Protein AF-A0A920V2R3-F1 (afdb_monomer_lite)

Foldseek 3Di:
DDDPAAFDDKDWDPPPPPPDIWIWTHGPPAFTFTWDQDPNDTDTCCVVVVRRDDDDD

Structure (mmCIF, N/CA/C/O backbone):
data_AF-A0A920V2R3-F1
#
_entry.id   AF-A0A920V2R3-F1
#
loop_
_atom_site.group_PDB
_atom_site.id
_atom_site.type_symbol
_atom_site.label_atom_id
_atom_site.label_alt_id
_atom_si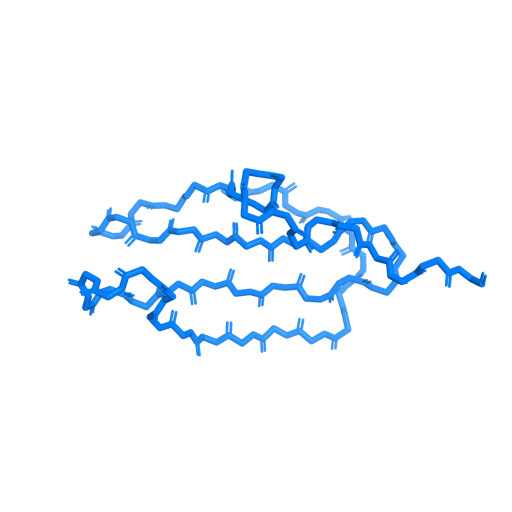te.label_comp_id
_atom_site.label_asym_id
_atom_site.label_entity_id
_atom_site.label_seq_id
_atom_site.pdbx_PDB_ins_code
_atom_site.Cartn_x
_atom_site.Cartn_y
_atom_site.Cartn_z
_atom_site.occupancy
_atom_site.B_iso_or_equiv
_atom_site.auth_seq_id
_atom_site.auth_comp_id
_atom_site.auth_asym_id
_atom_site.auth_atom_id
_atom_site.pdbx_PDB_model_num
ATOM 1 N N . MET A 1 1 ? -3.834 -9.832 -0.693 1.00 61.72 1 MET A N 1
ATOM 2 C CA . MET A 1 1 ? -2.522 -9.315 -1.154 1.00 61.72 1 MET A CA 1
ATOM 3 C C . MET A 1 1 ? -1.958 -10.219 -2.246 1.00 61.72 1 MET A C 1
ATOM 5 O O . MET A 1 1 ? -1.996 -11.429 -2.075 1.00 61.72 1 MET A O 1
ATOM 9 N N . ASN A 1 2 ? -1.483 -9.663 -3.368 1.00 72.31 2 ASN A N 1
ATOM 10 C CA . ASN A 1 2 ? -0.960 -10.434 -4.512 1.00 72.31 2 ASN A CA 1
ATOM 11 C C . ASN A 1 2 ? 0.250 -9.731 -5.180 1.00 72.31 2 ASN A C 1
ATOM 13 O O . ASN A 1 2 ? 0.339 -9.644 -6.404 1.00 72.31 2 ASN A O 1
ATOM 17 N N . ASN A 1 3 ? 1.200 -9.222 -4.381 1.00 82.00 3 ASN A N 1
ATOM 18 C CA . ASN A 1 3 ? 2.477 -8.717 -4.900 1.00 82.00 3 ASN A CA 1
ATOM 19 C C . ASN A 1 3 ? 3.483 -9.866 -5.063 1.00 82.00 3 ASN A C 1
ATOM 21 O O . ASN A 1 3 ? 3.883 -10.479 -4.079 1.00 82.00 3 ASN A O 1
ATOM 25 N N . ARG A 1 4 ? 3.893 -10.156 -6.302 1.00 83.69 4 ARG A N 1
ATOM 26 C CA . ARG A 1 4 ? 4.904 -11.181 -6.640 1.00 83.69 4 ARG A CA 1
ATOM 27 C C . ARG A 1 4 ? 6.179 -10.575 -7.239 1.00 83.69 4 ARG A C 1
ATOM 29 O O . ARG A 1 4 ? 6.919 -11.266 -7.933 1.00 83.69 4 ARG A O 1
ATOM 36 N N . ARG A 1 5 ? 6.384 -9.271 -7.043 1.00 86.75 5 ARG A N 1
ATOM 37 C CA . ARG A 1 5 ? 7.523 -8.509 -7.572 1.00 86.75 5 ARG A CA 1
ATOM 38 C C . ARG A 1 5 ? 8.656 -8.460 -6.552 1.00 86.75 5 ARG A C 1
ATOM 40 O O . ARG A 1 5 ? 8.458 -8.782 -5.383 1.00 86.75 5 ARG A O 1
ATOM 47 N N . TRP A 1 6 ? 9.834 -8.037 -6.998 1.00 85.69 6 TRP A N 1
ATOM 48 C CA . TRP A 1 6 ? 10.931 -7.714 -6.090 1.00 85.69 6 TRP A CA 1
ATOM 49 C C . TRP A 1 6 ? 10.691 -6.352 -5.450 1.00 85.69 6 TRP A C 1
ATOM 51 O O . TRP A 1 6 ? 10.513 -5.350 -6.146 1.00 85.69 6 TRP A O 1
ATOM 61 N N . SER A 1 7 ? 10.661 -6.349 -4.122 1.00 87.00 7 SER A N 1
ATOM 62 C CA . SER A 1 7 ? 10.435 -5.158 -3.314 1.00 87.00 7 SER A CA 1
ATOM 63 C C . SER A 1 7 ? 11.752 -4.634 -2.762 1.00 87.00 7 SER A C 1
ATOM 65 O O . SER A 1 7 ? 12.568 -5.412 -2.274 1.00 87.00 7 SER A O 1
ATOM 67 N N . PHE A 1 8 ? 11.925 -3.318 -2.826 1.00 89.00 8 PHE A N 1
ATOM 68 C CA . PHE A 1 8 ? 13.068 -2.618 -2.250 1.00 89.00 8 PHE A CA 1
ATOM 69 C C . PHE A 1 8 ? 12.810 -2.257 -0.788 1.00 89.00 8 PHE A C 1
ATOM 71 O O . PHE A 1 8 ? 13.639 -2.494 0.087 1.00 89.00 8 PHE A O 1
ATOM 78 N N . ALA A 1 9 ? 11.625 -1.703 -0.522 1.00 92.19 9 ALA A N 1
ATOM 79 C CA . ALA A 1 9 ? 11.230 -1.236 0.796 1.00 92.19 9 ALA A CA 1
ATOM 80 C C . ALA A 1 9 ? 9.722 -1.389 1.010 1.00 92.19 9 ALA A C 1
ATOM 82 O O . ALA A 1 9 ? 8.931 -1.369 0.065 1.00 92.19 9 ALA A O 1
ATOM 83 N N . ALA A 1 10 ? 9.329 -1.501 2.275 1.00 94.56 10 ALA A N 1
ATOM 84 C CA . ALA A 1 10 ? 7.941 -1.451 2.710 1.00 94.56 10 ALA A CA 1
ATOM 85 C C . ALA A 1 10 ? 7.816 -0.531 3.930 1.00 94.56 10 ALA A C 1
ATOM 87 O O . ALA A 1 10 ? 8.757 -0.423 4.720 1.00 94.56 10 ALA A O 1
ATOM 88 N N . GLY A 1 11 ? 6.667 0.124 4.076 1.00 96.38 11 GLY A N 1
ATOM 89 C CA . GLY A 1 11 ? 6.394 1.047 5.175 1.00 96.38 11 GLY A CA 1
ATOM 90 C C . GLY A 1 11 ? 4.919 1.066 5.561 1.00 96.38 11 GLY A C 1
ATOM 91 O O . GLY A 1 11 ? 4.053 0.898 4.703 1.00 96.38 11 GLY A O 1
ATOM 92 N N . TRP A 1 12 ? 4.667 1.271 6.854 1.00 97.19 12 TRP A N 1
ATOM 93 C CA . TRP A 1 12 ? 3.330 1.428 7.424 1.00 97.19 12 TRP A CA 1
ATOM 94 C C . TRP A 1 12 ? 2.993 2.910 7.597 1.00 97.19 12 TRP A C 1
ATOM 96 O O . TRP A 1 12 ? 3.834 3.672 8.078 1.00 97.19 12 TRP A O 1
ATOM 106 N N . SER A 1 13 ? 1.779 3.307 7.228 1.00 95.19 13 SER A N 1
ATOM 107 C CA . SER A 1 13 ? 1.233 4.651 7.446 1.00 95.19 13 SER A CA 1
ATOM 108 C C . SER A 1 13 ? -0.287 4.573 7.467 1.00 95.19 13 SER A C 1
ATOM 110 O O . SER A 1 13 ? -0.836 3.744 6.767 1.00 95.19 13 SER A O 1
ATOM 112 N N . ASP A 1 14 ? -0.954 5.444 8.210 1.00 96.69 14 ASP A N 1
ATOM 113 C CA . ASP A 1 14 ? -2.394 5.691 8.063 1.00 96.69 14 ASP A CA 1
ATOM 114 C C . ASP A 1 14 ? -2.556 6.731 6.941 1.00 96.69 14 ASP A C 1
ATOM 116 O O . ASP A 1 14 ? -2.222 7.904 7.139 1.00 96.69 14 ASP A O 1
ATOM 120 N N . TYR A 1 15 ? -2.857 6.294 5.712 1.00 94.81 15 TYR A N 1
ATOM 121 C CA . TYR A 1 15 ? -2.840 7.184 4.542 1.00 94.81 15 TYR A CA 1
ATOM 122 C C . TYR A 1 15 ? -4.173 7.902 4.326 1.00 94.81 15 TYR A C 1
ATOM 124 O O . TYR A 1 15 ? -4.160 9.004 3.765 1.00 94.81 15 TYR A O 1
ATOM 132 N N . ASP A 1 16 ? -5.301 7.303 4.715 1.00 95.50 16 ASP A N 1
ATOM 133 C CA . ASP A 1 16 ? -6.630 7.899 4.541 1.00 95.50 16 ASP A CA 1
ATOM 134 C C . ASP A 1 16 ? -7.262 8.438 5.832 1.00 95.50 16 ASP A C 1
ATOM 136 O O . ASP A 1 16 ? -8.272 9.146 5.759 1.00 95.50 16 ASP A O 1
ATOM 140 N N . GLY A 1 17 ? -6.598 8.254 6.974 1.00 96.81 17 GLY A N 1
ATOM 141 C CA . GLY A 1 17 ? -6.941 8.878 8.247 1.00 96.81 17 GLY A CA 1
ATOM 142 C C . GLY A 1 17 ? -8.041 8.148 9.011 1.00 96.81 17 GLY A C 1
ATOM 143 O O . GLY A 1 17 ? -8.712 8.782 9.833 1.00 96.81 17 GLY A O 1
ATOM 144 N N . ASP A 1 18 ? -8.273 6.866 8.725 1.00 96.88 18 ASP A N 1
ATOM 145 C CA . ASP A 1 18 ? -9.276 6.050 9.412 1.00 96.88 18 ASP A CA 1
ATOM 146 C C . ASP A 1 18 ? -8.753 5.397 10.708 1.00 96.88 18 ASP A C 1
ATOM 148 O O . ASP A 1 18 ? -9.540 4.887 11.514 1.00 96.88 18 ASP A O 1
ATOM 152 N N . GLY A 1 19 ? -7.447 5.529 10.972 1.00 96.75 19 GLY A N 1
ATOM 153 C CA . GLY A 1 19 ? -6.771 5.021 12.161 1.00 96.75 19 GLY A CA 1
ATOM 154 C C . GLY A 1 19 ? -6.261 3.585 12.030 1.00 96.75 19 GLY A C 1
ATOM 155 O O . GLY A 1 19 ? -5.614 3.099 12.967 1.00 96.75 19 GLY A O 1
ATOM 156 N N . ASP A 1 20 ? -6.499 2.923 10.897 1.00 97.38 20 ASP A N 1
ATOM 157 C CA . ASP A 1 20 ? -5.931 1.623 10.577 1.00 97.38 20 ASP A CA 1
ATOM 158 C C . ASP A 1 20 ? -4.588 1.789 9.826 1.00 97.38 20 ASP A C 1
ATOM 160 O O . ASP A 1 20 ? -4.416 2.663 8.980 1.00 97.38 20 ASP A O 1
ATOM 164 N N . PRO A 1 21 ? -3.555 0.977 10.129 1.00 97.31 21 PRO A N 1
ATOM 165 C CA . PRO A 1 21 ? -2.273 1.095 9.444 1.00 97.31 21 PRO A CA 1
ATOM 166 C C . PRO A 1 21 ? -2.336 0.478 8.040 1.00 97.31 21 PRO A C 1
ATOM 168 O O . PRO A 1 21 ? -2.497 -0.737 7.888 1.00 97.31 21 PRO A O 1
ATOM 171 N N . ASP A 1 22 ? -2.092 1.295 7.022 1.00 97.38 22 ASP A N 1
ATOM 172 C CA . ASP A 1 22 ? -1.960 0.891 5.625 1.00 97.38 22 ASP A CA 1
ATOM 173 C C . ASP A 1 22 ? -0.524 0.513 5.267 1.00 97.38 22 ASP A C 1
ATOM 175 O O . ASP A 1 22 ? 0.449 0.955 5.887 1.00 97.38 22 ASP A O 1
ATOM 179 N N . LEU A 1 23 ? -0.374 -0.298 4.220 1.00 96.69 23 LEU A N 1
ATOM 180 C CA . LEU A 1 23 ? 0.920 -0.822 3.791 1.00 96.69 23 LEU A CA 1
ATOM 181 C C . LEU A 1 23 ? 1.308 -0.291 2.412 1.00 96.69 23 LEU A C 1
ATOM 183 O O . LEU A 1 23 ? 0.708 -0.656 1.399 1.00 96.69 23 LEU A O 1
ATOM 187 N N . TYR A 1 24 ? 2.391 0.477 2.353 1.00 95.12 24 TYR A N 1
ATOM 188 C CA . TYR A 1 24 ? 3.043 0.846 1.100 1.00 95.12 24 TYR A CA 1
ATOM 189 C C . TYR A 1 24 ? 4.227 -0.080 0.807 1.00 95.12 24 TYR A C 1
ATOM 191 O O . TYR A 1 24 ? 5.048 -0.354 1.683 1.00 95.12 24 TYR A O 1
ATOM 199 N N . VAL A 1 25 ? 4.342 -0.547 -0.438 1.00 94.75 25 VAL A N 1
ATOM 200 C CA . VAL A 1 25 ? 5.445 -1.394 -0.911 1.00 94.75 25 VAL A CA 1
ATOM 201 C C . VAL A 1 25 ? 6.054 -0.787 -2.169 1.00 94.75 25 VAL A C 1
ATOM 203 O O . VAL A 1 25 ? 5.431 -0.777 -3.236 1.00 94.75 25 VAL A O 1
ATOM 206 N N . ALA A 1 26 ? 7.297 -0.324 -2.039 1.00 92.81 26 ALA A N 1
ATOM 207 C CA . ALA A 1 26 ? 8.116 0.140 -3.146 1.00 92.81 26 ALA A CA 1
ATOM 208 C C . ALA A 1 26 ? 8.748 -1.067 -3.852 1.00 92.81 26 ALA A C 1
ATOM 210 O O . ALA A 1 26 ? 9.496 -1.837 -3.240 1.00 92.81 26 ALA A O 1
ATOM 211 N N . ASN A 1 27 ? 8.437 -1.244 -5.134 1.00 90.56 27 ASN A N 1
ATOM 212 C CA . ASN A 1 27 ? 8.972 -2.335 -5.942 1.00 90.56 27 ASN A CA 1
ATOM 213 C C . ASN A 1 27 ? 10.107 -1.823 -6.838 1.00 90.56 27 ASN A C 1
ATOM 215 O O . ASN A 1 27 ? 9.949 -0.805 -7.502 1.00 90.56 27 ASN A O 1
ATOM 219 N N . ASP A 1 28 ? 11.233 -2.542 -6.868 1.00 82.06 28 ASP A N 1
ATOM 220 C CA . ASP A 1 28 ? 12.408 -2.177 -7.684 1.00 82.06 28 ASP A CA 1
ATOM 221 C C . ASP A 1 28 ? 12.133 -2.375 -9.181 1.00 82.06 28 ASP A C 1
ATOM 223 O O . ASP A 1 28 ? 12.537 -1.578 -10.024 1.00 82.06 28 ASP A O 1
ATOM 227 N N . TYR A 1 29 ? 11.413 -3.450 -9.517 1.00 77.94 29 TYR A N 1
ATOM 228 C CA . TYR A 1 29 ? 11.053 -3.793 -10.889 1.00 77.94 29 TYR A CA 1
ATOM 229 C C . TYR A 1 29 ? 9.540 -3.981 -10.993 1.00 77.94 29 TYR A C 1
ATOM 231 O O . TYR A 1 29 ? 8.987 -5.059 -10.749 1.00 77.94 29 TYR A O 1
ATOM 239 N N . GLY A 1 30 ? 8.865 -2.894 -11.361 1.00 81.12 30 GLY A N 1
ATOM 240 C CA . GLY A 1 30 ? 7.432 -2.841 -11.611 1.00 81.12 30 GLY A CA 1
ATOM 241 C C . GLY A 1 30 ? 6.686 -1.919 -10.655 1.00 81.12 30 GLY A C 1
ATOM 242 O O . GLY A 1 30 ? 7.259 -1.212 -9.840 1.00 81.12 30 GLY A O 1
ATOM 243 N N . ARG A 1 31 ? 5.363 -1.937 -10.785 1.00 88.75 31 ARG A N 1
ATOM 244 C CA . ARG A 1 31 ? 4.457 -1.002 -10.115 1.00 88.75 31 ARG A CA 1
ATOM 245 C C . ARG A 1 31 ? 4.523 -1.104 -8.594 1.00 88.75 31 ARG A C 1
ATOM 247 O O . ARG A 1 31 ? 4.480 -2.225 -8.074 1.00 88.75 31 ARG A O 1
ATOM 254 N N . ASN A 1 32 ? 4.554 0.035 -7.907 1.00 91.25 32 ASN A N 1
ATOM 255 C CA . ASN A 1 32 ? 4.420 0.095 -6.451 1.00 91.25 32 ASN A CA 1
ATOM 256 C C . ASN A 1 32 ? 3.016 -0.352 -6.027 1.00 91.25 32 ASN A C 1
ATOM 258 O O . ASN A 1 32 ? 2.068 -0.296 -6.813 1.00 91.25 32 ASN A O 1
ATOM 262 N N . CYS A 1 33 ? 2.892 -0.808 -4.785 1.00 94.12 33 CYS A N 1
ATOM 263 C CA . CYS A 1 33 ? 1.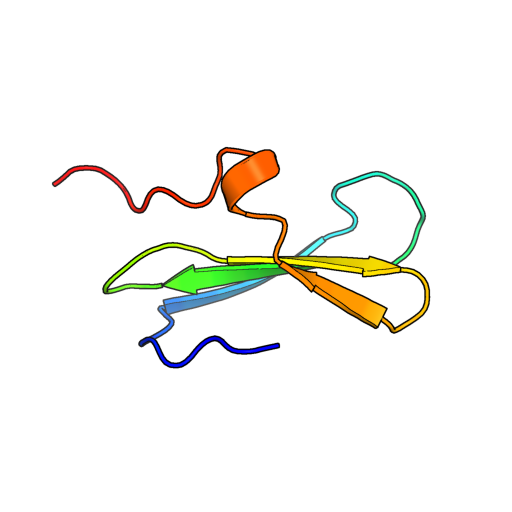609 -1.174 -4.195 1.00 94.12 33 CYS A CA 1
ATOM 264 C C . CYS A 1 33 ? 1.315 -0.273 -2.995 1.00 94.12 33 CYS A C 1
ATOM 266 O O . CYS A 1 33 ? 2.202 0.001 -2.193 1.00 94.12 33 CYS A O 1
ATOM 268 N N . LEU A 1 34 ? 0.054 0.114 -2.849 1.00 95.38 34 LEU A N 1
ATOM 269 C CA . LEU A 1 34 ? -0.508 0.706 -1.645 1.00 95.38 34 LEU A CA 1
ATOM 270 C C . LEU A 1 34 ? -1.699 -0.163 -1.275 1.00 95.38 34 LEU A C 1
ATOM 272 O O . LEU A 1 34 ? -2.622 -0.308 -2.075 1.00 95.38 34 LEU A O 1
ATOM 276 N N . TYR A 1 35 ? -1.645 -0.776 -0.104 1.00 96.69 35 TYR A N 1
ATOM 277 C CA . TYR A 1 35 ? -2.718 -1.596 0.421 1.00 96.69 35 TYR A CA 1
ATOM 278 C C . TYR A 1 35 ? -3.427 -0.836 1.527 1.00 96.69 35 TYR A C 1
ATOM 280 O O . TYR A 1 35 ? -2.834 -0.663 2.591 1.00 96.69 35 TYR A O 1
ATOM 288 N N . ARG A 1 36 ? -4.678 -0.443 1.278 1.00 97.38 36 ARG A N 1
ATOM 289 C CA . ARG A 1 36 ? -5.542 0.084 2.329 1.00 97.38 36 ARG A CA 1
ATOM 290 C C . ARG A 1 36 ? -5.981 -1.040 3.249 1.00 97.38 36 ARG A C 1
ATOM 292 O O . ARG A 1 36 ? -6.395 -2.086 2.735 1.00 97.38 36 ARG A O 1
ATOM 299 N N . ASN A 1 37 ? -5.883 -0.832 4.551 1.00 97.62 37 ASN A N 1
ATOM 300 C CA . ASN A 1 37 ? -6.345 -1.748 5.573 1.00 97.62 37 ASN A CA 1
ATOM 301 C C . ASN A 1 37 ? -7.691 -1.288 6.140 1.00 97.62 37 ASN A C 1
ATOM 303 O O . ASN A 1 37 ? -7.725 -0.430 6.998 1.00 97.62 37 ASN A O 1
ATOM 307 N N . ASP A 1 38 ? -8.784 -1.920 5.728 1.00 97.06 38 ASP A N 1
ATOM 308 C CA . ASP A 1 38 ? -10.101 -1.685 6.317 1.00 97.06 38 ASP A CA 1
ATOM 309 C C . ASP A 1 38 ? -10.343 -2.751 7.415 1.00 97.06 38 ASP A C 1
ATOM 311 O O . ASP A 1 38 ? -10.754 -3.882 7.115 1.00 97.06 38 ASP A O 1
ATOM 315 N N . ALA A 1 39 ? -10.036 -2.441 8.681 1.00 94.69 39 ALA A N 1
ATOM 316 C CA . ALA A 1 39 ? -10.219 -3.310 9.855 1.00 94.69 39 ALA A CA 1
ATOM 317 C C . ALA A 1 39 ? -9.613 -4.734 9.734 1.00 94.69 39 ALA A C 1
ATOM 319 O O . ALA A 1 39 ? -10.198 -5.733 10.168 1.00 94.69 39 ALA A O 1
ATOM 320 N N . GLY A 1 40 ? -8.425 -4.846 9.133 1.00 92.31 40 GLY A N 1
ATOM 321 C CA . GLY A 1 40 ? -7.695 -6.100 8.889 1.00 92.31 40 GLY A CA 1
ATOM 322 C C . GLY A 1 40 ? -7.848 -6.651 7.465 1.00 92.31 40 GLY A C 1
ATOM 323 O O . GLY A 1 40 ? -7.179 -7.626 7.100 1.00 92.31 40 GLY A O 1
ATOM 324 N N . GLY A 1 41 ? -8.722 -6.052 6.652 1.00 95.31 41 GLY A N 1
ATOM 325 C CA . GLY A 1 41 ? -8.918 -6.388 5.246 1.00 95.31 41 GLY A CA 1
ATOM 326 C C . GLY A 1 41 ? -8.071 -5.513 4.325 1.00 95.31 41 GLY A C 1
ATOM 327 O O . GLY A 1 41 ? -8.269 -4.309 4.263 1.00 95.31 41 GLY A O 1
ATOM 328 N N . PHE A 1 42 ? -7.168 -6.115 3.546 1.00 96.06 42 PHE A N 1
ATOM 329 C CA . PHE A 1 42 ? -6.264 -5.353 2.677 1.00 96.06 42 PHE A CA 1
ATOM 330 C C . PHE A 1 42 ? -6.702 -5.311 1.210 1.00 96.06 42 PHE A C 1
ATOM 332 O O . PHE A 1 42 ? -6.779 -6.358 0.551 1.00 96.06 42 PHE A O 1
ATOM 339 N N . THR A 1 43 ? -6.848 -4.099 0.671 1.00 96.12 43 THR A N 1
ATOM 340 C CA . THR A 1 43 ? -7.206 -3.831 -0.733 1.00 96.12 43 THR A C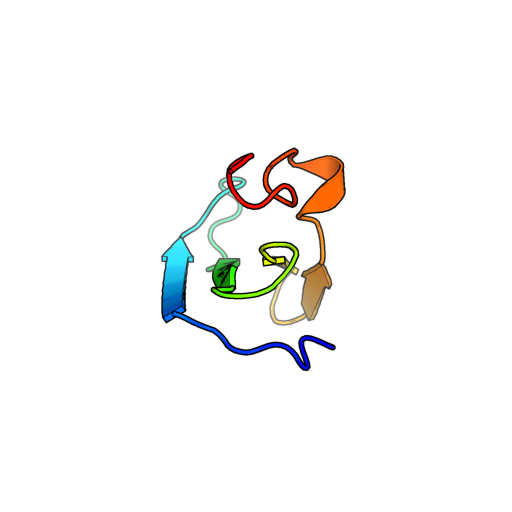A 1
ATOM 341 C C . THR A 1 43 ? -6.104 -3.043 -1.439 1.00 96.12 43 THR A C 1
ATOM 343 O O . THR A 1 43 ? -5.657 -2.023 -0.932 1.00 96.12 43 THR A O 1
ATOM 346 N N . ASP A 1 44 ? -5.657 -3.494 -2.618 1.00 95.12 44 ASP A N 1
ATOM 347 C CA . ASP A 1 44 ? -4.695 -2.731 -3.432 1.00 95.12 44 ASP A CA 1
ATOM 348 C C . ASP A 1 44 ? -5.390 -1.516 -4.064 1.00 95.12 44 ASP A C 1
ATOM 350 O O . ASP A 1 44 ? -6.279 -1.663 -4.906 1.00 95.12 44 ASP A O 1
ATOM 354 N N . VAL A 1 45 ? -4.974 -0.325 -3.642 1.00 95.69 45 VAL A N 1
ATOM 355 C CA . VAL A 1 45 ? -5.500 0.977 -4.066 1.00 95.69 45 VAL A CA 1
ATOM 356 C C . VAL A 1 45 ? -4.438 1.823 -4.774 1.00 95.69 45 VAL A C 1
ATOM 358 O O . VAL A 1 45 ? -4.679 2.994 -5.067 1.00 95.69 45 VAL A O 1
ATOM 361 N N . ALA A 1 46 ? -3.269 1.256 -5.104 1.00 93.12 46 ALA A N 1
ATOM 362 C CA . ALA A 1 46 ? -2.144 2.003 -5.678 1.00 93.12 46 ALA A CA 1
ATOM 363 C C . ALA A 1 46 ? -2.532 2.781 -6.940 1.00 93.12 46 ALA A C 1
ATOM 365 O O . ALA A 1 46 ? -2.131 3.931 -7.132 1.00 93.12 46 ALA A O 1
ATOM 366 N N . LYS A 1 47 ? -3.334 2.149 -7.805 1.00 92.25 47 LYS A N 1
ATOM 367 C CA . LYS A 1 47 ? -3.781 2.737 -9.071 1.00 92.25 47 LYS A CA 1
ATOM 368 C C . LYS A 1 47 ? -4.717 3.919 -8.846 1.00 92.25 47 LYS A C 1
ATOM 370 O O . LYS A 1 47 ? -4.561 4.952 -9.486 1.00 92.25 47 LYS A O 1
ATOM 375 N N . THR A 1 48 ? -5.691 3.764 -7.952 1.00 92.81 48 THR A N 1
ATOM 376 C CA . THR A 1 48 ? -6.667 4.815 -7.630 1.00 92.81 48 THR A CA 1
ATOM 377 C C . THR A 1 48 ? -6.032 5.966 -6.858 1.00 92.81 48 THR A C 1
ATOM 379 O O . THR A 1 48 ? -6.426 7.107 -7.059 1.00 92.81 48 THR A O 1
ATOM 382 N N . ALA A 1 49 ? -5.016 5.682 -6.041 1.00 90.44 49 ALA A N 1
ATOM 383 C CA . ALA A 1 49 ? -4.241 6.679 -5.309 1.00 90.44 49 ALA A CA 1
ATOM 384 C C . 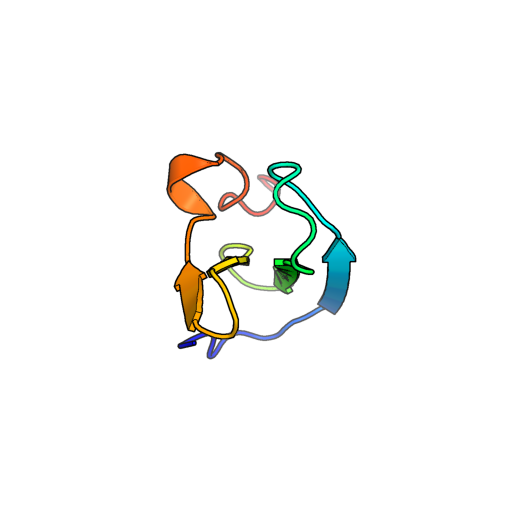ALA A 1 49 ? -3.146 7.359 -6.158 1.00 90.44 49 ALA A C 1
ATOM 386 O O . ALA A 1 49 ? -2.489 8.280 -5.683 1.00 90.44 49 ALA A O 1
ATOM 387 N N . GLY A 1 50 ? -2.924 6.922 -7.404 1.00 90.69 50 GLY A N 1
ATOM 388 C CA . GLY A 1 50 ? -1.927 7.518 -8.302 1.00 90.69 50 GLY A CA 1
ATOM 389 C C . GLY A 1 50 ? -0.468 7.228 -7.930 1.00 90.69 50 GLY A C 1
ATOM 390 O O . GLY A 1 50 ? 0.430 7.878 -8.454 1.00 90.69 50 GLY A O 1
ATOM 391 N N . VAL A 1 51 ? -0.219 6.249 -7.057 1.00 88.06 51 VAL A N 1
ATOM 392 C CA . VAL A 1 51 ? 1.127 5.882 -6.569 1.00 88.06 51 VAL A CA 1
ATOM 393 C C . VAL A 1 51 ? 1.667 4.598 -7.203 1.00 88.06 51 VAL A C 1
ATOM 395 O O . VAL A 1 51 ? 2.751 4.143 -6.861 1.00 88.06 51 VAL A O 1
ATOM 398 N N . GLU A 1 52 ? 0.913 3.992 -8.122 1.00 88.38 52 GLU A N 1
ATOM 399 C CA . GLU A 1 52 ? 1.266 2.729 -8.782 1.00 88.38 52 GLU A CA 1
ATOM 400 C C . GLU A 1 52 ? 2.465 2.858 -9.744 1.00 88.38 52 GLU A C 1
ATOM 402 O O . GLU A 1 52 ? 3.169 1.876 -9.991 1.00 88.38 52 GLU A O 1
ATOM 407 N N . GLU A 1 53 ? 2.713 4.046 -10.303 1.00 76.75 53 GLU A N 1
ATOM 408 C CA . GLU A 1 53 ? 3.792 4.254 -11.273 1.00 76.75 53 GLU A CA 1
ATOM 409 C C . GLU A 1 53 ? 5.157 4.271 -10.567 1.00 76.75 53 GLU A C 1
ATOM 411 O O . GLU A 1 53 ? 5.461 5.139 -9.749 1.00 76.75 53 GLU A O 1
ATOM 416 N N . SER A 1 54 ? 5.997 3.287 -10.887 1.00 65.88 54 SER A N 1
ATOM 417 C CA . SER A 1 54 ? 7.425 3.336 -10.576 1.00 65.88 54 SER A CA 1
ATOM 418 C C . SER A 1 54 ? 8.066 4.401 -11.462 1.00 65.88 54 SER A C 1
ATOM 420 O O . SER A 1 54 ? 7.794 4.404 -12.663 1.00 65.88 54 SER A O 1
ATOM 422 N N . GLN A 1 55 ? 8.885 5.279 -10.871 1.00 55.12 55 GLN A N 1
ATOM 423 C CA . GLN A 1 55 ? 9.609 6.373 -11.534 1.00 55.12 55 GLN A CA 1
ATOM 424 C C . GLN A 1 55 ? 9.947 6.038 -12.996 1.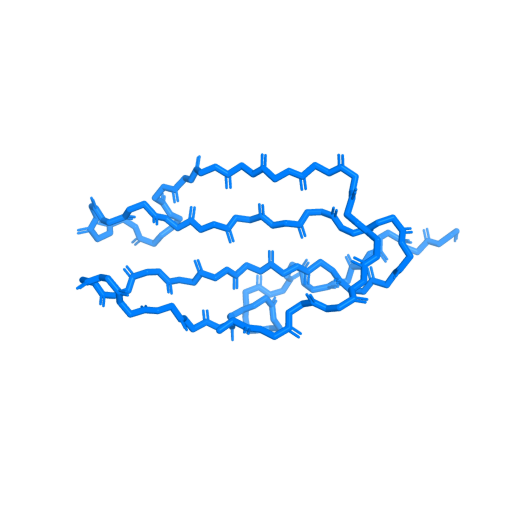00 55.12 55 GLN A C 1
ATOM 426 O O . GLN A 1 55 ? 10.591 5.023 -13.267 1.00 55.12 55 GLN A O 1
ATOM 431 N N . ARG A 1 56 ? 9.490 6.878 -13.938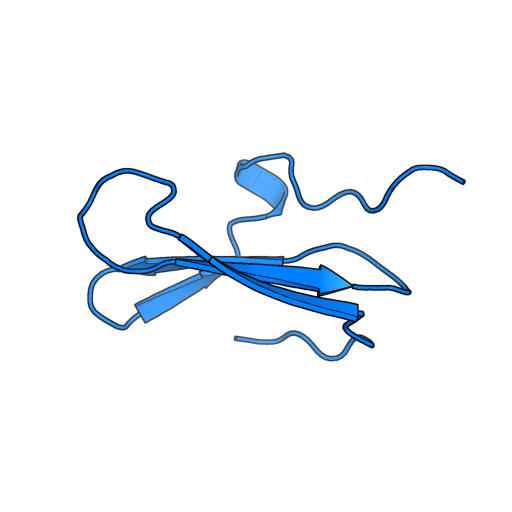 1.00 51.69 56 ARG A N 1
ATOM 432 C CA . ARG A 1 56 ? 9.974 6.824 -15.323 1.00 51.69 56 ARG A CA 1
ATOM 433 C C . ARG A 1 56 ? 11.503 6.862 -15.284 1.00 51.69 56 ARG A C 1
ATOM 435 O O . ARG A 1 56 ? 12.057 7.735 -14.618 1.00 51.69 56 ARG A O 1
ATOM 442 N N . ALA A 1 57 ? 12.124 5.895 -15.957 1.00 46.66 57 ALA A N 1
ATOM 443 C CA . ALA A 1 57 ? 13.563 5.871 -16.198 1.00 46.66 57 ALA A CA 1
ATOM 444 C C . ALA A 1 57 ? 14.043 7.178 -16.845 1.00 46.66 57 ALA A C 1
ATOM 446 O O . ALA A 1 57 ? 13.276 7.741 -17.665 1.00 46.66 57 ALA A O 1
#

Radius of gyration: 11.1 Å; chains: 1; bounding box: 24×20×28 Å

Secondary structure (DSSP, 8-state):
----SPEEEEEEE-SSSSSSPEEEEEESSS--EEEEEETTEEEE-TTTTT-------

Sequence (57 aa):
MNNRRWSFAAGWSDYDGDGDPDLYVANDYGRNCLYRNDAGGFTDVAKTAGVEESQRA

pLDDT: mean 88.77, std 11.77, range [46.66, 97.62]